Protein AF-A0A6P0X1J7-F1 (afdb_monomer)

Sequence (101 aa):
MSRKNFIYAESILVPERLEEKFKHELFKSQTPLGRLWLEHKMETFKEIVDSVEEAAAELGVYFQVEKEERLLSRTYRVFSHRKPIMMITEKFPESYFRKNF

Radius of gyration: 15.61 Å; Cα contacts (8 Å, |Δi|>4): 163; chains: 1; bounding box: 44×30×38 Å

Foldseek 3Di:
DPPADFKDKDKDFDLVQDDPVLSCCVVPHPDPPVVSCVVVVFDKDKAWPDWDKDFCQVVCVVRVHDRRFIKIKTWIFIDGPNDGGMIMIMIGGPVVPDDDD

Secondary structure (DSSP, 8-state):
-------EEEEEE-GGGS-HHHHHHHHH----HHHHHHHTT---EEEEEEEEEEE-TTHHHHHTS-TTSEEEEEEEEEEETTEEEEEEEEEEEGGGT----

Solvent-accessible surface area (backbone atoms only — not comparable to full-atom values): 5975 Å² total; per-residue (Å²): 133,88,88,68,55,68,68,49,77,50,74,51,74,40,74,93,66,46,56,68,69,60,49,50,48,64,75,74,46,90,69,53,68,76,54,52,39,60,77,68,64,58,68,70,49,80,45,81,74,48,75,48,78,43,62,27,45,80,54,8,71,71,53,73,50,57,41,80,38,52,21,44,33,39,32,30,38,35,26,41,94,93,36,78,30,34,38,39,39,39,36,30,57,46,76,81,72,60,72,92,124

Structure (mmCIF, N/CA/C/O backbone):
data_AF-A0A6P0X1J7-F1
#
_entry.id   AF-A0A6P0X1J7-F1
#
loop_
_atom_site.group_PDB
_atom_site.id
_atom_site.type_symbol
_atom_site.label_atom_id
_atom_site.label_alt_id
_atom_site.label_comp_id
_atom_site.label_asym_id
_atom_site.label_entity_id
_atom_site.label_seq_id
_atom_site.pdbx_PDB_ins_code
_atom_site.Cartn_x
_atom_site.Cartn_y
_atom_site.Cartn_z
_atom_site.occupancy
_atom_site.B_iso_or_equiv
_atom_site.auth_seq_id
_atom_site.auth_comp_id
_atom_site.auth_asym_id
_atom_site.auth_atom_id
_atom_site.pdbx_PDB_model_num
ATOM 1 N N . MET A 1 1 ? 9.015 18.319 -3.819 1.00 54.12 1 MET A N 1
ATOM 2 C CA . MET A 1 1 ? 8.645 16.886 -3.907 1.00 54.12 1 MET A CA 1
ATOM 3 C C . MET A 1 1 ? 8.909 16.398 -5.325 1.00 54.12 1 MET A C 1
ATOM 5 O O . MET A 1 1 ? 8.627 17.155 -6.243 1.00 54.12 1 MET A O 1
ATOM 9 N N . SER A 1 2 ? 9.451 15.190 -5.517 1.00 76.19 2 SER A N 1
ATOM 10 C CA . SER A 1 2 ? 9.953 14.714 -6.823 1.00 76.19 2 SER A CA 1
ATOM 11 C C . SER A 1 2 ? 8.878 14.303 -7.845 1.00 76.19 2 SER A C 1
ATOM 13 O O . SER A 1 2 ? 9.239 13.971 -8.965 1.00 76.19 2 SER A O 1
ATOM 15 N N . ARG A 1 3 ? 7.578 14.311 -7.488 1.00 84.25 3 ARG A N 1
ATOM 16 C CA . ARG A 1 3 ? 6.436 13.836 -8.316 1.00 84.25 3 ARG A CA 1
ATOM 17 C C . ARG A 1 3 ? 6.566 12.398 -8.852 1.00 84.25 3 ARG A C 1
ATOM 19 O O . ARG A 1 3 ? 5.768 11.985 -9.682 1.00 84.25 3 ARG A O 1
ATOM 26 N N . LYS A 1 4 ? 7.550 11.640 -8.369 1.00 92.06 4 LYS A N 1
ATOM 27 C CA . LYS A 1 4 ? 7.787 10.251 -8.745 1.00 92.06 4 LYS A CA 1
ATOM 28 C C . LYS A 1 4 ? 6.933 9.331 -7.877 1.00 92.06 4 LYS A C 1
ATOM 30 O O . LYS A 1 4 ? 6.943 9.458 -6.651 1.00 92.06 4 LYS A O 1
ATOM 35 N N . ASN A 1 5 ? 6.233 8.398 -8.511 1.00 95.19 5 ASN A N 1
ATOM 36 C CA . ASN A 1 5 ? 5.491 7.356 -7.817 1.00 95.19 5 ASN A CA 1
ATOM 37 C C . ASN A 1 5 ? 6.481 6.282 -7.360 1.00 95.19 5 ASN A C 1
ATOM 39 O O . ASN A 1 5 ? 7.108 5.625 -8.181 1.00 95.19 5 ASN A O 1
ATOM 43 N N . PHE A 1 6 ? 6.669 6.135 -6.049 1.00 95.31 6 PHE A N 1
ATOM 44 C CA . PHE A 1 6 ? 7.575 5.122 -5.484 1.00 95.31 6 PHE A CA 1
ATOM 45 C C . PHE A 1 6 ? 6.852 3.860 -5.028 1.00 95.31 6 PHE A C 1
ATOM 47 O O . PHE A 1 6 ? 7.476 2.814 -4.882 1.00 95.31 6 PHE A O 1
ATOM 54 N N . ILE A 1 7 ? 5.552 3.977 -4.768 1.00 95.44 7 ILE A N 1
ATOM 55 C CA . ILE A 1 7 ? 4.739 2.906 -4.217 1.00 95.44 7 ILE A CA 1
ATOM 56 C C . ILE A 1 7 ? 3.335 2.962 -4.813 1.00 95.44 7 ILE A C 1
ATOM 58 O O . ILE A 1 7 ? 2.774 4.039 -5.039 1.00 95.44 7 ILE A O 1
ATOM 62 N N . TYR A 1 8 ? 2.790 1.782 -5.060 1.00 97.00 8 TYR A N 1
ATOM 63 C CA . TYR A 1 8 ? 1.379 1.539 -5.311 1.00 97.00 8 TYR A CA 1
ATOM 64 C C . TYR A 1 8 ? 0.880 0.652 -4.177 1.00 97.00 8 TYR A C 1
ATOM 66 O O . TYR A 1 8 ? 1.589 -0.268 -3.766 1.00 97.00 8 TYR A O 1
ATOM 74 N N . ALA A 1 9 ? -0.298 0.946 -3.638 1.00 96.44 9 ALA A N 1
ATOM 75 C CA . ALA A 1 9 ? -0.847 0.177 -2.537 1.00 96.44 9 ALA A CA 1
ATOM 76 C C . ALA A 1 9 ? -2.345 -0.040 -2.716 1.00 96.44 9 ALA A C 1
ATOM 78 O O . ALA A 1 9 ? -3.086 0.896 -3.014 1.00 96.44 9 ALA A O 1
ATOM 79 N N . GLU A 1 10 ? -2.775 -1.268 -2.466 1.00 96.00 10 GLU A N 1
ATOM 80 C CA . GLU A 1 10 ? -4.177 -1.659 -2.397 1.00 96.00 10 GLU A CA 1
ATOM 81 C C . GLU A 1 10 ? -4.487 -2.102 -0.976 1.00 96.00 10 GLU A C 1
ATOM 83 O O . GLU A 1 10 ? -3.656 -2.701 -0.294 1.00 96.00 10 GLU A O 1
ATOM 88 N N . SER A 1 11 ? -5.677 -1.768 -0.489 1.00 94.69 11 SER A N 1
ATOM 89 C CA . SER A 1 11 ? -6.089 -2.096 0.872 1.00 94.69 11 SER A CA 1
ATOM 90 C C . SER A 1 11 ? -7.497 -2.664 0.883 1.00 94.69 11 SER A C 1
ATOM 92 O O . SER A 1 11 ? -8.423 -2.064 0.342 1.00 94.69 11 SER A O 1
ATOM 94 N N . ILE A 1 12 ? -7.661 -3.803 1.547 1.00 96.25 12 ILE A N 1
ATOM 95 C CA . ILE A 1 12 ? -8.957 -4.416 1.837 1.00 96.25 12 ILE A CA 1
ATOM 96 C C . ILE A 1 12 ? -9.251 -4.168 3.315 1.00 96.25 12 ILE A C 1
ATOM 98 O O . ILE A 1 12 ? -8.453 -4.522 4.184 1.00 96.25 12 ILE A O 1
ATOM 102 N N . LEU A 1 13 ? -10.386 -3.536 3.598 1.00 94.94 13 LEU A N 1
ATOM 103 C CA . LEU A 1 13 ? -10.769 -3.043 4.922 1.00 94.94 13 LEU A CA 1
ATOM 104 C C . LEU A 1 13 ? -11.905 -3.882 5.508 1.00 94.94 13 LEU A C 1
ATOM 106 O O . LEU A 1 13 ? -12.759 -4.361 4.767 1.00 94.94 13 LEU A O 1
ATOM 110 N N . VAL A 1 14 ? -11.963 -3.982 6.838 1.00 95.50 14 VAL A N 1
ATOM 111 C CA . VAL A 1 14 ? -13.149 -4.465 7.565 1.00 95.50 14 VAL A CA 1
ATOM 112 C C . VAL A 1 14 ? -13.753 -3.291 8.347 1.00 95.50 14 VAL A C 1
ATOM 114 O O . VAL A 1 14 ? -13.317 -3.035 9.475 1.00 95.50 14 VAL A O 1
ATOM 117 N N . PRO A 1 15 ? -14.707 -2.534 7.766 1.00 92.19 15 PRO A N 1
ATOM 118 C CA . PRO A 1 15 ? -15.186 -1.273 8.336 1.00 92.19 15 PRO A CA 1
ATOM 119 C C . PRO A 1 15 ? -15.746 -1.398 9.754 1.00 92.19 15 PRO A C 1
ATOM 121 O O . PRO A 1 15 ? -15.562 -0.495 10.563 1.00 92.19 15 PRO A O 1
ATOM 124 N N . GLU A 1 16 ? -16.382 -2.521 10.082 1.00 94.06 16 GLU A N 1
ATOM 125 C CA . GLU A 1 16 ? -17.005 -2.783 11.387 1.00 94.06 16 GLU A CA 1
ATOM 126 C C . GLU A 1 16 ? -15.979 -2.940 12.518 1.00 94.06 16 GLU A C 1
ATOM 128 O O . GLU A 1 16 ? -16.343 -2.970 13.693 1.00 94.06 16 GLU A O 1
ATOM 133 N N . ARG A 1 17 ? -14.693 -3.089 12.181 1.00 93.31 17 ARG A N 1
ATOM 134 C CA . ARG A 1 17 ? -13.595 -3.235 13.148 1.00 93.31 17 ARG A CA 1
ATOM 135 C C . ARG A 1 17 ? -12.770 -1.958 13.307 1.00 93.31 17 ARG A C 1
ATOM 137 O O . ARG A 1 17 ? -11.802 -1.969 14.064 1.00 93.31 17 ARG A O 1
ATOM 144 N N . LEU A 1 18 ? -13.121 -0.893 12.590 1.00 91.38 18 LEU A N 1
ATOM 145 C CA . LEU A 1 18 ? -12.464 0.406 12.680 1.00 91.38 18 LEU A CA 1
ATOM 146 C C . LEU A 1 18 ? -13.194 1.300 13.679 1.00 91.38 18 LEU A C 1
ATOM 148 O O . LEU A 1 18 ? -14.420 1.295 13.757 1.00 91.38 18 LEU A O 1
ATOM 152 N N . GLU A 1 19 ? -12.440 2.114 14.410 1.00 89.38 19 GLU A N 1
ATOM 153 C CA . GLU A 1 19 ? -13.025 3.172 15.231 1.00 89.38 19 GLU A CA 1
ATOM 154 C C . GLU A 1 19 ? -13.733 4.202 14.342 1.00 89.38 19 GLU A C 1
ATOM 156 O O . GLU A 1 19 ? -13.195 4.614 13.314 1.00 89.38 19 GLU A O 1
ATOM 161 N N . GLU A 1 20 ? -14.930 4.648 14.733 1.00 90.31 20 GLU A N 1
ATOM 162 C CA . GLU A 1 20 ? -15.783 5.479 13.867 1.00 90.31 20 GLU A CA 1
ATOM 163 C C . GLU A 1 20 ? -15.121 6.793 13.426 1.00 90.31 20 GLU A C 1
ATOM 165 O O . GLU A 1 20 ? -15.295 7.212 12.282 1.00 90.31 20 GLU A O 1
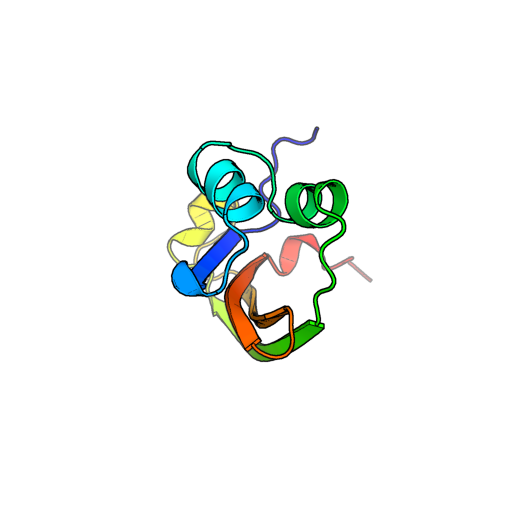ATOM 170 N N . LYS A 1 21 ? -14.306 7.423 14.285 1.00 89.56 21 LYS A N 1
ATOM 171 C CA . LYS A 1 21 ? -13.563 8.642 13.918 1.00 89.56 21 LYS A CA 1
ATOM 172 C C . LYS A 1 21 ? -12.528 8.366 12.827 1.00 89.56 21 LYS A C 1
ATOM 174 O O . LYS A 1 21 ? -12.530 9.038 11.799 1.00 89.56 21 LYS A O 1
ATOM 179 N N . PHE A 1 22 ? -11.706 7.336 13.019 1.00 90.44 22 PHE A N 1
ATOM 180 C CA . PHE A 1 22 ? -10.711 6.912 12.036 1.00 90.44 22 PHE A CA 1
ATOM 181 C C . PHE A 1 22 ? -11.370 6.496 10.718 1.00 90.44 22 PHE A C 1
ATOM 183 O O . PHE A 1 22 ? -10.948 6.918 9.645 1.00 90.44 22 PHE A O 1
ATOM 190 N N . LYS A 1 23 ? -12.445 5.707 10.792 1.00 91.31 23 LYS A N 1
ATOM 191 C CA . LYS A 1 23 ? -13.242 5.268 9.643 1.00 91.31 23 LYS A CA 1
ATOM 192 C C . LYS A 1 23 ? -13.787 6.456 8.848 1.00 91.31 23 LYS A C 1
ATOM 194 O O . LYS A 1 23 ? -13.693 6.463 7.623 1.00 91.31 23 LYS A O 1
ATOM 199 N N . HIS A 1 24 ? -14.339 7.463 9.527 1.00 91.44 24 HIS A N 1
ATOM 200 C CA . HIS A 1 24 ? -14.845 8.667 8.874 1.00 91.44 24 HIS A CA 1
ATOM 201 C C . HIS A 1 24 ? -13.737 9.393 8.106 1.00 91.44 24 HIS A C 1
ATOM 203 O O . HIS A 1 24 ? -13.904 9.687 6.924 1.00 91.44 24 HIS A O 1
ATOM 209 N N . GLU A 1 25 ? -12.592 9.635 8.740 1.00 91.94 25 GLU A N 1
ATOM 210 C CA . GLU A 1 25 ? -11.474 10.332 8.101 1.00 91.94 25 GLU A CA 1
ATOM 211 C C . GLU A 1 25 ? -10.852 9.524 6.962 1.00 91.94 25 GLU A C 1
ATOM 213 O O . GLU A 1 25 ? -10.575 10.086 5.902 1.00 91.94 25 GLU A O 1
ATOM 218 N N . LEU A 1 26 ? -10.711 8.209 7.130 1.00 90.94 26 LEU A N 1
ATOM 219 C CA . LEU A 1 26 ? -10.210 7.310 6.095 1.00 90.94 26 LEU A CA 1
ATOM 220 C C . LEU A 1 26 ? -11.052 7.385 4.815 1.00 90.94 26 LEU A C 1
ATOM 222 O O . LEU A 1 26 ? -10.500 7.401 3.720 1.00 90.94 26 LEU A O 1
ATOM 226 N N . PHE A 1 27 ? -12.382 7.447 4.941 1.00 90.19 27 PHE A N 1
ATOM 227 C CA . PHE A 1 27 ? -13.283 7.491 3.785 1.00 90.19 27 PHE A CA 1
ATOM 228 C C . PHE A 1 27 ? -13.538 8.897 3.231 1.00 90.19 27 PHE A C 1
ATOM 230 O O . PHE A 1 27 ? -14.005 9.026 2.099 1.00 90.19 27 PHE A O 1
ATOM 237 N N . LYS A 1 28 ? -13.316 9.952 4.022 1.00 90.69 28 LYS A N 1
ATOM 238 C CA . LYS A 1 28 ? -13.675 11.334 3.651 1.00 90.69 28 LYS A CA 1
ATOM 239 C C . LYS A 1 28 ? -12.484 12.221 3.322 1.00 90.69 28 LYS A C 1
ATOM 241 O O . LYS A 1 28 ? -12.688 13.319 2.807 1.00 90.69 28 LYS A O 1
ATOM 246 N N . SER A 1 29 ? -11.266 11.770 3.596 1.00 89.75 29 SER A N 1
ATOM 247 C CA . SER A 1 29 ? -10.050 12.536 3.346 1.00 89.75 29 SER A CA 1
ATOM 248 C C . SER A 1 29 ? -9.145 11.856 2.320 1.00 89.75 29 SER A C 1
ATOM 250 O O . SER A 1 29 ? -9.269 10.671 2.031 1.00 89.75 29 SER A O 1
ATOM 252 N N . GLN A 1 30 ? -8.199 12.626 1.785 1.00 87.44 30 GLN A N 1
ATOM 253 C CA . GLN A 1 30 ? -7.036 12.098 1.063 1.00 87.44 30 GLN A CA 1
ATOM 254 C C . GLN A 1 30 ? -5.812 12.005 1.989 1.00 87.44 30 GLN A C 1
ATOM 256 O O . GLN A 1 30 ? -4.667 12.024 1.533 1.00 87.44 30 GLN A O 1
ATOM 261 N N . THR A 1 31 ? -6.038 11.975 3.306 1.00 90.81 31 THR A N 1
ATOM 262 C CA . THR A 1 31 ? -4.963 11.895 4.288 1.00 90.81 31 THR A CA 1
ATOM 263 C C . THR A 1 31 ? -4.281 10.532 4.161 1.00 90.81 31 THR A C 1
ATOM 265 O O . THR A 1 31 ? -4.959 9.505 4.208 1.00 90.81 31 THR A O 1
ATOM 268 N N . PRO A 1 32 ? -2.945 10.479 4.014 1.00 90.25 32 PRO A N 1
ATOM 269 C CA . PRO A 1 32 ? -2.236 9.211 3.955 1.00 90.25 32 PRO A CA 1
ATOM 270 C C . PRO A 1 32 ? -2.516 8.362 5.195 1.00 90.25 32 PRO A C 1
ATOM 272 O O . PRO A 1 32 ? -2.453 8.860 6.320 1.00 90.25 32 PRO A O 1
ATOM 275 N N . LEU A 1 33 ? -2.735 7.063 4.996 1.00 90.62 33 LEU A N 1
ATOM 276 C CA . LEU A 1 33 ? -3.049 6.111 6.065 1.00 90.62 33 LEU A CA 1
ATOM 277 C C . LEU A 1 33 ? -2.022 6.151 7.215 1.00 90.62 33 LEU A C 1
ATOM 279 O O . LEU A 1 33 ? -2.387 6.129 8.387 1.00 90.62 33 LEU A O 1
ATOM 283 N N . GLY A 1 34 ? -0.743 6.332 6.860 1.00 89.38 34 GLY A N 1
ATOM 284 C CA . GLY A 1 34 ? 0.369 6.574 7.784 1.00 89.38 34 GLY A CA 1
ATOM 285 C C . GLY A 1 34 ? 0.141 7.717 8.771 1.00 89.38 34 GLY A C 1
ATOM 286 O O . GLY A 1 34 ? 0.429 7.589 9.960 1.00 89.38 34 GLY A O 1
ATOM 287 N N . ARG A 1 35 ? -0.385 8.835 8.269 1.00 92.50 35 ARG A N 1
ATOM 288 C CA . ARG A 1 35 ? -0.676 10.026 9.068 1.00 92.50 35 ARG A CA 1
ATOM 289 C C . ARG A 1 35 ? -1.909 9.807 9.944 1.00 92.50 35 ARG A C 1
ATOM 291 O O . ARG A 1 35 ? -1.856 10.171 11.113 1.00 92.50 35 ARG A O 1
ATOM 298 N N . LEU A 1 36 ? -2.950 9.150 9.427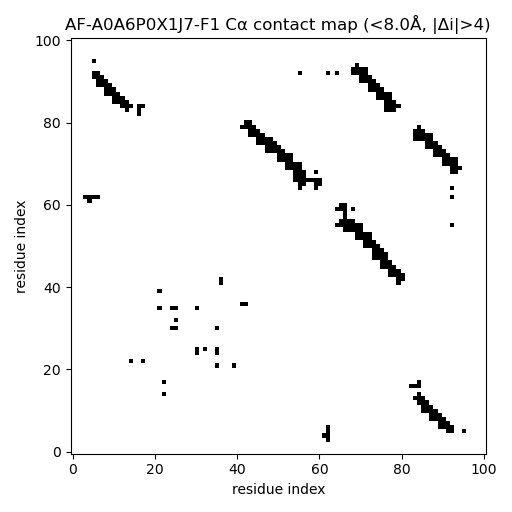 1.00 92.38 36 LEU A N 1
ATOM 299 C CA . LEU A 1 36 ? -4.145 8.825 10.215 1.00 92.38 36 LEU A CA 1
ATOM 300 C C . LEU A 1 36 ? -3.803 7.948 11.429 1.00 92.38 36 LEU A C 1
ATOM 302 O O . LEU A 1 36 ? -4.264 8.225 12.533 1.00 92.38 36 LEU A O 1
ATOM 306 N N . TRP A 1 37 ? -2.942 6.935 11.269 1.00 91.00 37 TRP A N 1
ATOM 307 C CA . TRP A 1 37 ? -2.485 6.130 12.411 1.00 91.00 37 TRP A CA 1
ATOM 308 C C . TRP A 1 37 ? -1.827 6.985 13.501 1.00 91.00 37 TRP A C 1
ATOM 310 O O . TRP A 1 37 ? -2.075 6.763 14.685 1.00 91.00 37 TRP A O 1
ATOM 320 N N . LEU A 1 38 ? -1.003 7.961 13.105 1.00 90.94 38 LEU A N 1
ATOM 321 C CA . LEU A 1 38 ? -0.288 8.840 14.029 1.00 90.94 38 LEU A CA 1
ATOM 322 C C . LEU A 1 38 ? -1.234 9.810 14.749 1.00 90.94 38 LEU A C 1
ATOM 324 O O . LEU A 1 38 ? -1.154 9.947 15.968 1.00 90.94 38 LEU A O 1
ATOM 328 N N . GLU A 1 39 ? -2.127 10.467 14.007 1.00 91.81 39 GLU A N 1
ATOM 329 C CA . GLU A 1 39 ? -3.072 11.460 14.540 1.00 91.81 39 GLU A CA 1
ATOM 330 C C . GLU A 1 39 ? -4.054 10.833 15.538 1.00 91.81 39 GLU A C 1
ATOM 332 O O . GLU A 1 39 ? -4.312 11.409 16.596 1.00 91.81 39 GLU A O 1
ATOM 337 N N . HIS A 1 40 ? -4.518 9.612 15.258 1.00 89.56 40 HIS A N 1
ATOM 338 C CA . HIS A 1 40 ? -5.402 8.851 16.150 1.00 89.56 40 HIS A CA 1
ATOM 339 C C . HIS A 1 40 ? -4.646 8.031 17.203 1.00 89.56 40 HIS A C 1
ATOM 341 O O . HIS A 1 40 ? -5.278 7.355 18.009 1.00 89.56 40 HIS A O 1
ATOM 347 N N . LYS A 1 41 ? -3.304 8.084 17.223 1.00 89.25 41 LYS A N 1
ATOM 348 C CA . LYS A 1 41 ? -2.440 7.291 18.122 1.00 89.25 41 LYS A CA 1
ATOM 349 C C . LYS A 1 41 ? -2.809 5.803 18.125 1.00 89.25 41 LYS A C 1
ATOM 351 O O . LYS A 1 41 ? -2.835 5.161 19.174 1.00 89.25 41 LYS A O 1
ATOM 356 N N . MET A 1 42 ? -3.116 5.260 16.948 1.00 88.12 42 MET A N 1
ATOM 357 C CA . MET A 1 42 ? -3.564 3.880 16.823 1.00 88.12 42 MET A CA 1
ATOM 358 C C . MET A 1 42 ? -2.431 2.907 17.131 1.00 88.12 42 MET A C 1
ATOM 360 O O . MET A 1 42 ? -1.419 2.857 16.427 1.00 88.12 42 MET A O 1
ATOM 364 N N . GLU A 1 43 ? -2.648 2.054 18.125 1.00 87.31 43 GLU A N 1
ATOM 365 C CA . GLU A 1 43 ? -1.821 0.873 18.327 1.00 87.31 43 GLU A CA 1
ATOM 366 C C . GLU A 1 43 ? -2.117 -0.139 17.219 1.00 87.31 43 GLU A C 1
ATOM 368 O O . GLU A 1 43 ? -3.249 -0.615 17.058 1.00 87.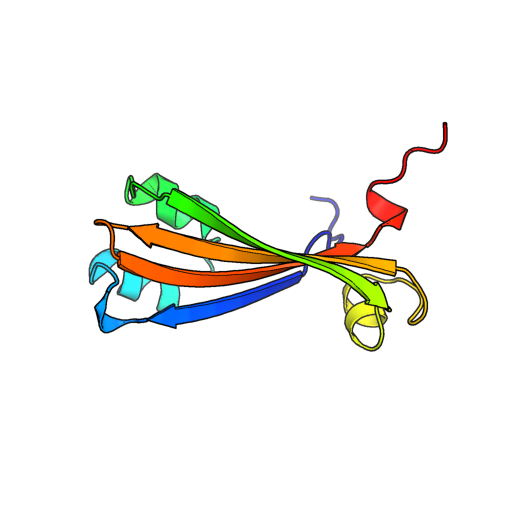31 43 GLU A O 1
ATOM 373 N N . THR A 1 44 ? -1.088 -0.456 16.433 1.00 90.56 44 THR A N 1
ATOM 374 C CA . THR A 1 44 ? -1.198 -1.415 15.337 1.00 90.56 44 THR A CA 1
ATOM 375 C C . THR A 1 44 ? -0.090 -2.453 15.392 1.00 90.56 44 THR A C 1
ATOM 377 O O . THR A 1 44 ? 1.058 -2.153 15.712 1.00 90.56 44 THR A O 1
ATOM 380 N N . PHE A 1 45 ? -0.440 -3.690 15.050 1.00 94.81 45 PHE A N 1
ATOM 381 C CA . PHE A 1 45 ? 0.515 -4.764 14.795 1.00 94.81 45 PHE A CA 1
ATOM 382 C C . PHE A 1 45 ? 0.409 -5.180 13.328 1.00 94.81 45 PHE A C 1
ATOM 384 O O . PHE A 1 45 ? -0.698 -5.300 12.802 1.00 94.81 45 PHE A O 1
ATOM 391 N N . LYS A 1 46 ? 1.550 -5.371 12.660 1.00 95.56 46 LYS A N 1
ATOM 392 C CA . LYS A 1 46 ? 1.610 -5.755 11.245 1.00 95.56 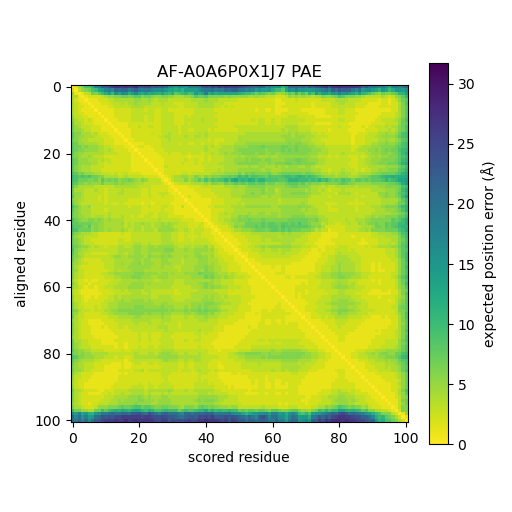46 LYS A CA 1
ATOM 393 C C . LYS A 1 46 ? 2.205 -7.148 11.110 1.00 95.56 46 LYS A C 1
ATOM 395 O O . LYS A 1 46 ? 3.299 -7.399 11.604 1.00 95.56 46 LYS A O 1
ATOM 400 N N . GLU A 1 47 ? 1.500 -8.018 10.404 1.00 97.75 47 GLU A N 1
ATOM 401 C CA . GLU A 1 47 ? 1.924 -9.389 10.117 1.00 97.75 47 GLU A CA 1
ATOM 402 C C . GLU A 1 47 ? 2.090 -9.554 8.607 1.00 97.75 47 GLU A C 1
ATOM 404 O O . GLU A 1 47 ? 1.119 -9.390 7.864 1.00 97.75 47 GLU A O 1
ATOM 409 N N . ILE A 1 48 ? 3.305 -9.864 8.146 1.00 97.44 48 ILE A N 1
ATOM 410 C CA . ILE A 1 48 ? 3.551 -10.176 6.733 1.00 97.44 48 ILE A CA 1
ATOM 411 C C . ILE A 1 48 ? 2.870 -11.506 6.412 1.00 97.44 48 ILE A C 1
ATOM 413 O O . ILE A 1 48 ? 3.090 -12.504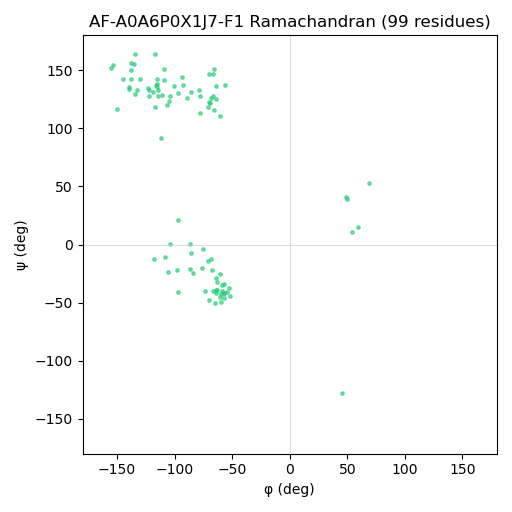 7.092 1.00 97.44 48 ILE A O 1
ATOM 417 N N . VAL A 1 49 ? 2.029 -11.492 5.384 1.00 97.31 49 VAL A N 1
ATOM 418 C CA . VAL A 1 49 ? 1.317 -12.667 4.868 1.00 97.31 49 VAL A CA 1
ATOM 419 C C . VAL A 1 49 ? 2.050 -13.246 3.675 1.00 97.31 49 VAL A C 1
ATOM 421 O O . VAL A 1 49 ? 2.140 -14.461 3.553 1.00 97.31 49 VAL A O 1
ATOM 424 N N . ASP A 1 50 ? 2.557 -12.374 2.807 1.00 97.44 50 ASP A N 1
ATOM 425 C CA . ASP A 1 50 ? 3.227 -12.781 1.584 1.00 97.44 50 ASP A CA 1
ATOM 426 C C . ASP A 1 50 ? 4.237 -11.725 1.127 1.00 97.44 50 ASP A C 1
ATOM 428 O O . ASP A 1 50 ? 4.130 -10.536 1.462 1.00 97.44 50 ASP A O 1
ATOM 432 N N . SER A 1 51 ? 5.242 -12.156 0.378 1.00 97.06 51 SER A N 1
ATOM 433 C CA . SER A 1 51 ? 6.226 -11.289 -0.263 1.00 97.06 51 SER A CA 1
ATOM 434 C C . SER A 1 51 ? 6.720 -11.952 -1.540 1.00 97.06 51 SER A C 1
ATOM 436 O O . SER A 1 51 ? 7.337 -13.014 -1.489 1.00 97.06 51 SER A O 1
ATOM 438 N N . VAL A 1 52 ? 6.447 -11.319 -2.678 1.00 96.81 52 VAL A N 1
ATOM 439 C CA . VAL A 1 52 ? 6.679 -11.888 -4.008 1.00 96.81 52 VAL A CA 1
ATOM 440 C C . VAL A 1 52 ? 7.337 -10.876 -4.936 1.00 96.81 52 VAL A C 1
ATOM 442 O O . VAL A 1 52 ? 7.211 -9.664 -4.762 1.00 96.81 52 VAL A O 1
ATOM 445 N N . GLU A 1 53 ? 8.037 -11.393 -5.938 1.00 96.94 53 GLU A N 1
ATOM 446 C CA . GLU A 1 53 ? 8.468 -10.630 -7.104 1.00 96.94 53 GLU A CA 1
ATOM 447 C C . GLU A 1 53 ? 7.460 -10.883 -8.232 1.00 96.94 53 GLU A C 1
ATOM 449 O O . GLU A 1 53 ? 7.107 -12.031 -8.506 1.00 96.94 53 GLU A O 1
ATOM 454 N N . GLU A 1 54 ? 6.974 -9.824 -8.871 1.00 97.12 54 GLU A N 1
ATOM 455 C CA . GLU A 1 54 ? 6.028 -9.903 -9.987 1.00 97.12 54 GLU A CA 1
ATOM 456 C C . GLU A 1 54 ? 6.416 -8.912 -11.091 1.00 97.12 54 GLU A C 1
ATOM 458 O O . GLU A 1 54 ? 7.102 -7.925 -10.835 1.00 97.12 54 GLU A O 1
ATOM 463 N N . ALA A 1 55 ? 5.998 -9.159 -12.334 1.00 97.50 55 ALA A N 1
ATOM 464 C CA . ALA A 1 55 ? 6.200 -8.197 -13.417 1.00 97.50 55 ALA A CA 1
ATOM 465 C C . AL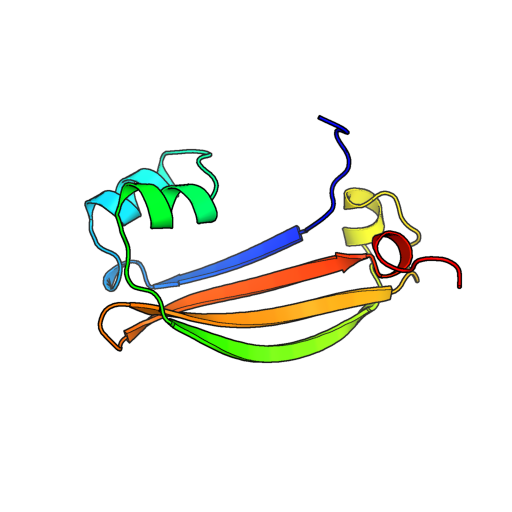A A 1 55 ? 5.306 -6.961 -13.220 1.00 97.50 55 ALA A C 1
ATOM 467 O O . ALA A 1 55 ? 4.174 -7.074 -12.744 1.00 97.50 55 ALA A O 1
ATOM 468 N N . ALA A 1 56 ? 5.784 -5.783 -13.623 1.00 97.31 56 ALA A N 1
ATOM 469 C CA . ALA A 1 56 ? 5.049 -4.532 -13.476 1.00 97.31 56 ALA A CA 1
ATOM 470 C C . ALA A 1 56 ? 3.740 -4.506 -14.267 1.00 97.31 56 ALA A C 1
ATOM 472 O O . ALA A 1 56 ? 2.769 -3.895 -13.815 1.00 97.31 56 ALA A O 1
ATOM 473 N N . ALA A 1 57 ? 3.690 -5.180 -15.417 1.00 96.88 57 ALA A N 1
ATOM 474 C CA . ALA A 1 57 ? 2.524 -5.248 -16.288 1.00 96.88 57 ALA A CA 1
ATOM 475 C C . ALA A 1 57 ? 1.895 -3.850 -16.481 1.00 96.88 57 ALA A C 1
ATOM 477 O O . ALA A 1 57 ? 2.593 -2.887 -16.800 1.00 96.88 57 ALA A O 1
ATOM 478 N N . GLU A 1 58 ? 0.589 -3.695 -16.255 1.00 96.69 58 GLU A N 1
ATOM 479 C CA . GLU A 1 58 ? -0.094 -2.400 -16.398 1.00 96.69 58 GLU A CA 1
ATOM 480 C C . GLU A 1 58 ? 0.334 -1.349 -15.356 1.00 96.69 58 GLU A C 1
ATOM 482 O O . GLU A 1 58 ? 0.238 -0.148 -15.621 1.00 96.69 58 GLU A O 1
ATOM 487 N N . LEU A 1 59 ? 0.879 -1.757 -14.200 1.00 96.94 59 LEU A N 1
ATOM 488 C CA . LEU A 1 59 ? 1.439 -0.817 -13.218 1.00 96.94 59 LEU A CA 1
ATOM 489 C C . LEU A 1 59 ? 2.750 -0.180 -13.697 1.00 96.94 59 LEU A C 1
ATOM 491 O O . LEU A 1 59 ? 3.150 0.847 -13.143 1.00 96.94 59 LEU A O 1
ATOM 495 N N . GLY A 1 60 ? 3.381 -0.712 -14.751 1.00 96.62 60 GLY A N 1
ATOM 496 C CA . GLY A 1 60 ? 4.554 -0.099 -15.378 1.00 96.62 60 GLY A CA 1
ATOM 497 C C . GLY A 1 60 ? 4.300 1.354 -15.789 1.00 96.62 60 GLY A C 1
ATOM 498 O O . GLY A 1 60 ? 5.105 2.236 -15.496 1.00 96.62 60 GLY A O 1
ATOM 499 N N . VAL A 1 61 ? 3.110 1.648 -16.332 1.00 96.50 61 VAL A N 1
ATOM 500 C CA . VAL A 1 61 ? 2.705 3.014 -16.715 1.00 96.50 61 VAL A CA 1
ATOM 501 C C . VAL A 1 61 ? 2.606 3.939 -15.497 1.00 96.50 61 VAL A C 1
ATOM 503 O O . VAL A 1 61 ? 3.051 5.085 -15.554 1.00 96.50 61 VAL A O 1
ATOM 506 N N . TYR A 1 62 ? 2.051 3.451 -14.383 1.00 96.50 62 TYR A N 1
ATOM 507 C CA . TYR A 1 62 ? 1.909 4.230 -13.147 1.00 96.50 62 TYR A CA 1
ATOM 508 C C . TYR A 1 62 ? 3.268 4.603 -12.550 1.00 96.50 62 TYR A C 1
ATOM 510 O O . TYR A 1 62 ? 3.445 5.717 -12.046 1.00 96.50 62 TYR A O 1
ATOM 518 N N . PHE A 1 63 ? 4.226 3.681 -12.614 1.00 96.12 63 PHE A N 1
ATOM 519 C CA . PHE A 1 63 ? 5.570 3.907 -12.105 1.00 96.12 63 PHE A CA 1
ATOM 520 C C . PHE A 1 63 ? 6.480 4.630 -13.096 1.00 96.12 63 PHE A C 1
ATOM 522 O O . PHE A 1 63 ? 7.357 5.341 -12.635 1.00 96.12 63 PHE A O 1
ATOM 529 N N . GLN A 1 64 ? 6.222 4.565 -14.406 1.00 95.56 64 GLN A N 1
ATOM 530 C CA . GLN A 1 64 ? 7.152 4.957 -15.478 1.00 95.56 64 GLN A CA 1
ATOM 531 C C . GLN A 1 64 ? 8.345 3.988 -15.570 1.00 95.56 64 GLN A C 1
ATOM 533 O O . GLN A 1 64 ? 9.505 4.397 -15.503 1.00 95.56 64 GLN A O 1
ATOM 538 N N . VAL A 1 65 ? 8.031 2.694 -15.674 1.00 95.44 65 VAL A N 1
ATOM 539 C CA . VAL A 1 65 ? 8.966 1.576 -15.899 1.00 95.44 65 VAL A CA 1
ATOM 540 C C . VAL A 1 65 ? 8.416 0.631 -16.973 1.00 95.44 65 VAL A C 1
ATOM 542 O O . VAL A 1 65 ? 7.222 0.680 -17.283 1.00 95.44 65 VAL A O 1
ATOM 545 N N . GLU A 1 66 ? 9.267 -0.233 -17.529 1.00 97.06 66 GLU A N 1
ATOM 546 C CA . GLU A 1 66 ? 8.849 -1.236 -18.519 1.00 97.06 66 GLU A CA 1
ATOM 547 C C . GLU A 1 66 ? 7.905 -2.281 -17.903 1.00 97.06 66 GLU A C 1
ATOM 549 O O . GLU A 1 66 ? 7.980 -2.583 -16.709 1.00 97.06 66 GLU A O 1
ATOM 554 N N . LYS A 1 67 ? 7.010 -2.864 -18.712 1.00 96.81 67 LYS A N 1
ATOM 555 C CA . LYS A 1 67 ? 6.001 -3.828 -18.228 1.00 96.81 67 LYS A CA 1
ATOM 556 C C . LYS A 1 67 ? 6.631 -5.109 -17.676 1.00 96.81 67 LYS A C 1
ATOM 558 O O . LYS A 1 67 ? 6.066 -5.748 -16.790 1.00 96.81 67 LYS A O 1
ATOM 563 N N . GLU A 1 68 ? 7.793 -5.480 -18.188 1.00 96.94 68 GLU A N 1
ATOM 564 C CA . GLU A 1 68 ? 8.553 -6.665 -17.799 1.00 96.94 68 GLU A CA 1
ATOM 565 C C . GLU A 1 68 ? 9.455 -6.400 -16.586 1.00 96.94 68 GLU A C 1
ATOM 567 O O . GLU A 1 68 ? 10.068 -7.331 -16.058 1.00 96.94 68 GLU A O 1
ATOM 572 N N . GLU A 1 69 ? 9.553 -5.145 -16.135 1.00 96.19 69 GLU A N 1
ATOM 573 C CA . GLU A 1 69 ? 10.358 -4.799 -14.973 1.00 96.19 69 GLU A CA 1
ATOM 574 C C . GLU A 1 69 ? 9.773 -5.411 -13.697 1.00 96.19 69 GLU A C 1
ATOM 576 O O . GLU A 1 69 ? 8.561 -5.563 -13.538 1.00 96.19 69 GLU A O 1
ATOM 581 N N . ARG A 1 70 ? 10.656 -5.769 -12.768 1.00 97.44 70 ARG A N 1
ATOM 582 C CA . ARG A 1 70 ? 10.298 -6.422 -11.514 1.00 97.44 70 ARG A CA 1
ATOM 583 C C . ARG A 1 70 ? 9.739 -5.416 -10.518 1.00 97.44 70 ARG A C 1
ATOM 585 O O . ARG A 1 70 ? 10.381 -4.417 -10.181 1.00 97.44 70 ARG A O 1
ATOM 592 N N . LEU A 1 71 ? 8.566 -5.730 -9.990 1.00 97.75 71 LEU A N 1
ATOM 593 C CA . LEU A 1 71 ? 8.032 -5.142 -8.776 1.00 97.75 71 LEU A CA 1
ATOM 594 C C . LEU A 1 71 ? 8.258 -6.106 -7.620 1.00 97.75 71 LEU A C 1
ATOM 596 O O . LEU A 1 71 ? 7.992 -7.304 -7.711 1.00 97.75 71 LEU A O 1
ATOM 600 N N . LEU A 1 72 ? 8.692 -5.549 -6.501 1.00 97.56 72 LEU A N 1
ATOM 601 C CA . LEU A 1 72 ? 8.648 -6.225 -5.220 1.00 97.56 72 LEU A CA 1
ATOM 602 C C . LEU A 1 72 ? 7.295 -5.918 -4.581 1.00 97.56 72 LEU A C 1
ATOM 604 O O . LEU A 1 72 ? 6.901 -4.755 -4.458 1.00 97.56 72 LEU A O 1
ATOM 608 N N . SER A 1 73 ? 6.584 -6.968 -4.199 1.00 97.88 73 SER A N 1
ATOM 609 C CA . SER A 1 73 ? 5.220 -6.921 -3.692 1.00 97.88 73 SER A CA 1
ATOM 610 C C . SER A 1 73 ? 5.183 -7.536 -2.306 1.00 97.88 73 SER A C 1
ATOM 612 O O . SER A 1 73 ? 5.758 -8.600 -2.076 1.00 97.88 73 SER A O 1
ATOM 614 N N . ARG A 1 74 ? 4.529 -6.875 -1.354 1.00 97.88 74 ARG A N 1
ATOM 615 C CA . ARG A 1 74 ? 4.331 -7.412 -0.005 1.00 97.88 74 ARG A CA 1
ATOM 616 C C . ARG A 1 74 ? 2.891 -7.252 0.421 1.00 97.88 74 ARG A C 1
ATOM 618 O O . ARG A 1 74 ? 2.339 -6.156 0.342 1.00 97.88 74 ARG A O 1
ATOM 625 N N . THR A 1 75 ? 2.327 -8.324 0.952 1.00 98.44 75 THR A N 1
ATOM 626 C CA . THR A 1 75 ? 0.986 -8.323 1.527 1.00 98.44 75 THR A CA 1
ATOM 627 C C . THR A 1 75 ? 1.097 -8.506 3.027 1.00 98.44 75 THR A C 1
ATOM 629 O O . THR A 1 75 ? 1.751 -9.437 3.498 1.00 98.44 75 THR A O 1
ATOM 632 N N . TYR A 1 76 ? 0.459 -7.635 3.801 1.00 98.00 76 TYR A N 1
ATOM 633 C CA . TYR A 1 76 ? 0.442 -7.734 5.256 1.00 98.00 76 TYR A CA 1
ATOM 634 C C . TYR A 1 76 ? -0.935 -7.444 5.838 1.00 98.00 76 TYR A C 1
ATOM 636 O O . TYR A 1 76 ? -1.721 -6.664 5.302 1.00 98.00 76 TYR A O 1
ATOM 644 N N . ARG A 1 77 ? -1.223 -8.071 6.977 1.00 97.88 77 ARG A N 1
ATOM 645 C CA . ARG A 1 77 ? -2.410 -7.798 7.787 1.00 97.88 77 ARG A CA 1
ATOM 646 C C . ARG A 1 77 ? -2.075 -6.763 8.848 1.00 97.88 77 ARG A C 1
ATOM 648 O O . ARG A 1 77 ? -1.029 -6.839 9.490 1.00 97.88 77 ARG A O 1
ATOM 655 N N . VAL A 1 78 ? -2.977 -5.812 9.045 1.00 96.75 78 VAL A N 1
ATOM 656 C CA . VAL A 1 78 ? -2.920 -4.832 10.129 1.00 96.75 78 VAL A CA 1
ATOM 657 C C . VAL A 1 78 ? -3.934 -5.232 11.185 1.00 96.75 78 VAL A C 1
ATOM 659 O O . VAL A 1 78 ? -5.114 -5.435 10.889 1.00 96.75 78 VAL A O 1
ATOM 662 N N . PHE A 1 79 ? -3.469 -5.321 12.422 1.00 95.62 79 PHE A N 1
ATOM 663 C CA . 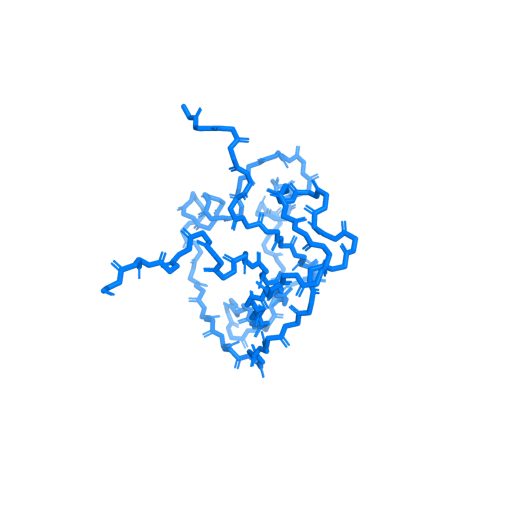PHE A 1 79 ? -4.275 -5.613 13.592 1.00 95.62 79 PHE A CA 1
ATOM 664 C C . PHE A 1 79 ? -4.406 -4.372 14.459 1.00 95.62 79 PHE A C 1
ATOM 666 O O . PHE A 1 79 ? -3.434 -3.650 14.660 1.00 95.62 79 PHE A O 1
ATOM 673 N N . SER A 1 80 ? -5.589 -4.182 15.027 1.00 92.50 80 SER A N 1
ATOM 674 C CA . SER A 1 80 ? -5.841 -3.261 16.134 1.00 92.50 80 SER A CA 1
ATOM 675 C C . SER A 1 80 ? -6.765 -3.962 17.123 1.00 92.50 80 SER A C 1
ATOM 677 O O . SER A 1 80 ? -7.610 -4.763 16.716 1.00 92.50 80 SER A O 1
ATOM 679 N N . HIS A 1 81 ? -6.566 -3.750 18.425 1.00 91.62 81 HIS A N 1
ATOM 680 C CA . HIS A 1 81 ? -7.347 -4.427 19.470 1.00 91.62 81 HIS A CA 1
ATOM 681 C C . HIS A 1 81 ? -7.415 -5.960 19.284 1.00 91.62 81 HIS A C 1
ATOM 683 O O . HIS A 1 81 ? -8.460 -6.587 19.469 1.00 91.62 81 HIS A O 1
ATOM 689 N N . ARG A 1 82 ? -6.2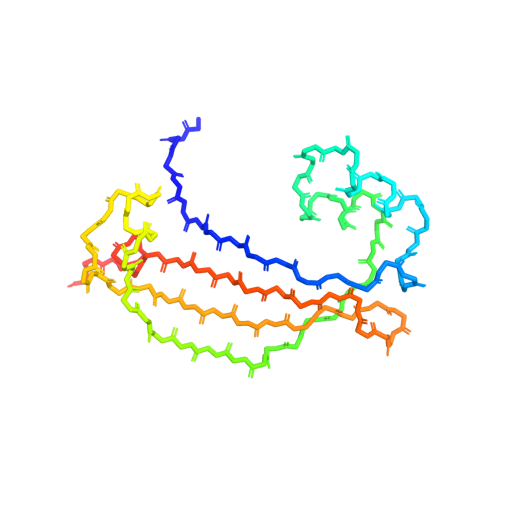90 -6.567 18.867 1.00 92.62 82 ARG A N 1
ATOM 690 C CA . ARG A 1 82 ? -6.137 -8.006 18.553 1.00 92.62 82 ARG A CA 1
ATOM 691 C C . ARG A 1 82 ? -7.049 -8.538 17.436 1.00 92.62 82 ARG A C 1
ATOM 693 O O . ARG A 1 82 ? -7.175 -9.750 17.278 1.00 92.62 82 ARG A O 1
ATOM 700 N N . LYS A 1 83 ? -7.666 -7.666 16.638 1.00 95.44 83 LYS A N 1
ATOM 701 C CA . LYS A 1 83 ? -8.497 -8.040 15.487 1.00 95.44 83 LYS A CA 1
ATOM 702 C C . LYS A 1 83 ? -7.847 -7.550 14.193 1.00 95.44 83 LYS A C 1
ATOM 704 O O . LYS A 1 83 ? -7.368 -6.418 14.166 1.00 95.44 83 LYS A O 1
ATOM 709 N N . PRO A 1 84 ? -7.842 -8.349 13.111 1.00 96.31 84 PRO A N 1
ATOM 710 C CA . PRO A 1 84 ? -7.388 -7.867 11.817 1.00 96.31 84 PRO A CA 1
ATOM 711 C C . PRO A 1 84 ? -8.411 -6.864 11.277 1.00 96.31 84 PRO A C 1
ATOM 713 O O . PRO A 1 84 ? -9.597 -7.187 11.150 1.00 96.31 84 PRO A O 1
ATOM 716 N N . ILE A 1 85 ? -7.949 -5.651 10.995 1.00 96.19 85 ILE A N 1
ATOM 717 C CA . ILE A 1 85 ? -8.769 -4.527 10.522 1.00 96.19 85 ILE A CA 1
ATOM 718 C C . ILE A 1 85 ? -8.569 -4.247 9.032 1.00 96.19 85 ILE A C 1
ATOM 720 O O . ILE A 1 85 ? -9.446 -3.676 8.387 1.00 96.19 85 ILE A O 1
ATOM 724 N N . MET A 1 86 ? -7.416 -4.645 8.488 1.00 96.19 86 MET A N 1
ATOM 725 C CA . MET A 1 86 ? -7.030 -4.356 7.114 1.00 96.19 86 MET A CA 1
ATOM 726 C C . MET A 1 86 ? -6.035 -5.390 6.595 1.00 96.19 86 MET A C 1
ATOM 728 O O . MET A 1 86 ? -5.239 -5.932 7.365 1.00 96.19 86 MET A O 1
ATOM 732 N N . MET A 1 87 ? -6.044 -5.612 5.288 1.00 97.88 87 MET A N 1
ATOM 733 C CA . MET A 1 87 ? -4.949 -6.224 4.547 1.00 97.88 87 MET A CA 1
ATOM 734 C C . MET A 1 87 ? -4.443 -5.219 3.518 1.00 97.88 87 MET A C 1
ATOM 736 O O . MET A 1 87 ? -5.256 -4.613 2.825 1.00 97.88 87 MET A O 1
ATOM 740 N N . ILE A 1 88 ? -3.129 -5.020 3.452 1.00 97.81 88 ILE A N 1
ATOM 741 C CA . ILE A 1 88 ? -2.487 -4.061 2.553 1.00 97.81 88 ILE A CA 1
ATOM 742 C C . ILE A 1 88 ? -1.494 -4.810 1.678 1.00 97.81 88 ILE A C 1
ATOM 744 O O . ILE A 1 88 ? -0.624 -5.507 2.202 1.00 97.81 88 ILE A O 1
ATOM 748 N N . THR A 1 89 ? -1.616 -4.616 0.371 1.00 98.31 89 THR A N 1
ATOM 749 C CA . THR A 1 89 ? -0.645 -5.053 -0.628 1.00 98.31 89 THR A CA 1
ATOM 750 C C . THR A 1 89 ? 0.099 -3.828 -1.127 1.00 98.31 89 THR A C 1
ATOM 752 O O . THR A 1 89 ? -0.519 -2.906 -1.651 1.00 98.31 89 THR A O 1
ATOM 755 N N . GLU A 1 90 ? 1.414 -3.794 -0.959 1.00 97.94 90 GLU A N 1
ATOM 756 C CA . GLU A 1 90 ? 2.277 -2.709 -1.427 1.00 97.94 90 GLU A CA 1
ATOM 757 C C . GLU A 1 90 ? 3.220 -3.225 -2.505 1.00 97.94 90 GLU A C 1
ATOM 759 O O . GLU A 1 90 ? 3.868 -4.250 -2.306 1.00 97.94 90 GLU A O 1
ATOM 764 N N . LYS A 1 91 ? 3.332 -2.481 -3.607 1.00 98.19 91 LYS A N 1
ATOM 765 C CA . LYS A 1 91 ? 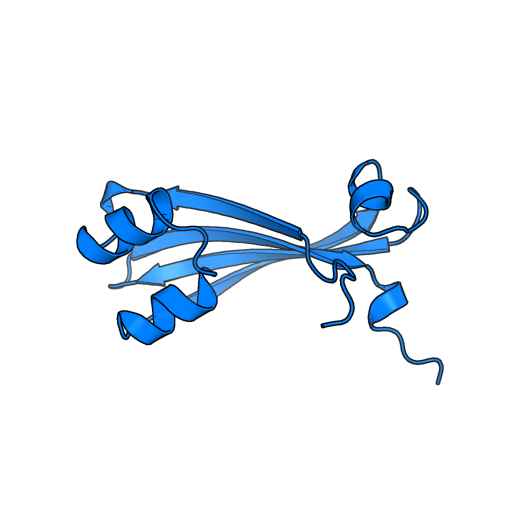4.188 -2.800 -4.751 1.00 98.19 91 LYS A CA 1
ATOM 766 C C . LYS A 1 91 ? 5.165 -1.661 -5.017 1.00 98.19 91 LYS A C 1
ATOM 768 O O . LYS A 1 91 ? 4.768 -0.490 -5.004 1.00 98.19 91 LYS A O 1
ATOM 773 N N . PHE A 1 92 ? 6.430 -1.994 -5.253 1.00 96.88 92 PHE A N 1
ATOM 774 C CA . PHE A 1 92 ? 7.507 -1.032 -5.493 1.00 96.88 92 PHE A CA 1
ATOM 775 C C . PHE A 1 92 ? 8.444 -1.517 -6.615 1.00 96.88 92 PHE A C 1
ATOM 777 O O . PHE A 1 92 ? 8.852 -2.679 -6.585 1.00 96.88 92 PHE A O 1
ATOM 784 N N . PRO A 1 93 ? 8.814 -0.660 -7.590 1.00 96.50 93 PRO A N 1
ATOM 785 C CA . PRO A 1 93 ? 9.760 -1.033 -8.645 1.00 96.50 93 PRO A CA 1
ATOM 786 C C . PRO A 1 93 ? 11.146 -1.330 -8.084 1.00 96.50 93 PRO A C 1
ATOM 788 O O . PRO A 1 93 ? 11.734 -0.478 -7.415 1.00 96.50 93 PRO A O 1
ATOM 791 N N . GLU A 1 94 ? 11.690 -2.513 -8.370 1.00 94.81 94 GLU A N 1
ATOM 792 C CA . GLU A 1 94 ? 12.998 -2.938 -7.856 1.00 94.81 94 GLU A CA 1
ATOM 793 C C . GLU A 1 94 ? 14.111 -1.960 -8.279 1.00 94.81 94 GLU A C 1
ATOM 795 O O . GLU A 1 94 ? 14.975 -1.595 -7.470 1.00 94.81 94 GLU A O 1
ATOM 800 N N . SER A 1 95 ? 14.061 -1.466 -9.523 1.00 93.94 95 SER A N 1
ATOM 801 C CA . SER A 1 95 ? 15.078 -0.565 -10.085 1.00 93.94 95 SER A CA 1
ATOM 802 C C . SER A 1 95 ? 15.231 0.747 -9.317 1.00 93.94 95 SER A C 1
ATOM 804 O O . SER A 1 95 ? 16.299 1.355 -9.342 1.00 93.94 95 SER A O 1
ATOM 806 N N . TYR A 1 96 ? 14.195 1.195 -8.604 1.00 93.50 96 TYR A N 1
ATOM 807 C CA . TYR A 1 96 ? 14.229 2.471 -7.885 1.00 93.50 96 TYR A CA 1
ATOM 808 C C . TYR A 1 96 ? 15.033 2.400 -6.594 1.00 93.50 96 TYR A C 1
ATOM 810 O O . TYR A 1 96 ? 15.451 3.439 -6.079 1.00 93.50 96 TYR A O 1
ATOM 818 N N . PHE A 1 97 ? 15.242 1.192 -6.075 1.00 89.19 97 PHE A N 1
ATOM 819 C CA . PHE A 1 97 ? 15.865 0.958 -4.775 1.00 89.19 97 PHE A CA 1
ATOM 820 C C . PHE A 1 97 ? 17.172 0.172 -4.873 1.00 89.19 97 PHE A C 1
ATOM 822 O O . PHE A 1 97 ? 17.950 0.163 -3.917 1.00 89.19 97 PHE A O 1
ATOM 829 N N . ARG A 1 98 ? 17.467 -0.428 -6.030 1.00 86.12 98 ARG A N 1
ATOM 830 C CA . ARG A 1 98 ? 18.804 -0.934 -6.335 1.00 86.12 98 ARG A CA 1
ATOM 831 C C . ARG A 1 98 ? 19.789 0.231 -6.436 1.00 86.12 98 ARG A C 1
ATOM 833 O O . ARG A 1 98 ? 19.703 1.065 -7.332 1.00 86.12 98 ARG A O 1
ATOM 840 N N . LYS A 1 99 ? 20.767 0.275 -5.530 1.00 64.69 99 LYS A N 1
ATOM 841 C CA . LYS A 1 99 ? 22.011 1.010 -5.781 1.00 64.69 99 LYS A CA 1
ATOM 842 C C . LYS A 1 99 ? 22.882 0.142 -6.684 1.00 64.69 99 LYS A C 1
ATOM 844 O O . LYS A 1 99 ? 23.046 -1.041 -6.400 1.00 64.69 99 LYS A O 1
ATOM 849 N N . ASN A 1 100 ? 23.443 0.729 -7.740 1.00 55.84 100 ASN A N 1
ATOM 850 C CA . ASN A 1 100 ? 24.589 0.129 -8.418 1.00 55.84 100 ASN A CA 1
ATOM 851 C C . ASN A 1 100 ? 25.710 0.032 -7.372 1.00 55.84 100 ASN A C 1
ATOM 853 O O . ASN A 1 100 ? 26.168 1.068 -6.885 1.00 55.84 100 ASN A O 1
ATOM 857 N N . PHE A 1 101 ? 26.051 -1.188 -6.962 1.00 46.78 101 PHE A N 1
ATOM 858 C CA . PHE A 1 101 ? 27.257 -1.480 -6.191 1.00 46.78 101 PHE A CA 1
ATOM 859 C C . PHE A 1 101 ? 28.390 -1.803 -7.159 1.00 46.78 101 PHE A C 1
ATOM 861 O O . PHE A 1 101 ? 28.103 -2.492 -8.165 1.00 46.78 101 PHE A O 1
#

Mean predicted aligned error: 4.14 Å

pLDDT: mean 92.51, std 8.5, range [46.78, 98.44]

Nearest PDB structures (foldseek):
  2nwi-assembly3_F  TM=9.128E-01  e=4.886E-07  Archaeoglobus fulgidus
  2nwi-assembly1_B  TM=9.174E-01  e=7.459E-07  Archaeoglobus fulgidus
  4zsk-assembly1_B  TM=7.037E-01  e=4.490E-03  Streptomyces coelicolor A3(2)
  3eet-assembly1_A-2  TM=6.416E-01  e=3.299E-02  Streptomyces avermitilis
  3eet-assembly2_B-3  TM=6.236E-01  e=1.904E-01  Streptomyces avermitilis